Protein AF-A0A8X6HSS8-F1 (afdb_monomer)

Solvent-accessible surface area (backbone atoms only — not comparable to full-atom values): 7078 Å² total; per-residue (Å²): 135,54,74,63,58,52,49,52,51,52,28,60,78,64,76,48,53,83,86,53,43,72,62,42,70,76,63,38,77,64,41,72,77,42,92,69,40,20,43,35,40,38,69,58,93,91,46,80,45,74,47,75,37,66,85,48,78,63,94,54,61,42,94,53,97,84,53,52,46,44,74,58,54,60,46,59,67,62,63,45,56,68,57,52,48,52,54,50,42,70,74,66,65,87,74,71,97,71,99,47,72,70,57,55,55,50,43,57,52,51,59,73,75,106

Structure (mmCIF, N/CA/C/O backbone):
data_AF-A0A8X6HSS8-F1
#
_entry.id   AF-A0A8X6HSS8-F1
#
loop_
_atom_site.group_PDB
_atom_site.id
_atom_site.type_symbol
_atom_site.label_atom_id
_atom_site.label_alt_id
_atom_site.label_comp_id
_atom_site.label_asym_id
_atom_site.label_entity_id
_atom_site.label_seq_id
_atom_site.pdbx_PDB_ins_code
_atom_site.Cartn_x
_atom_site.Cartn_y
_atom_site.Cartn_z
_atom_site.occupancy
_atom_site.B_iso_or_equiv
_atom_site.auth_seq_id
_atom_site.auth_comp_id
_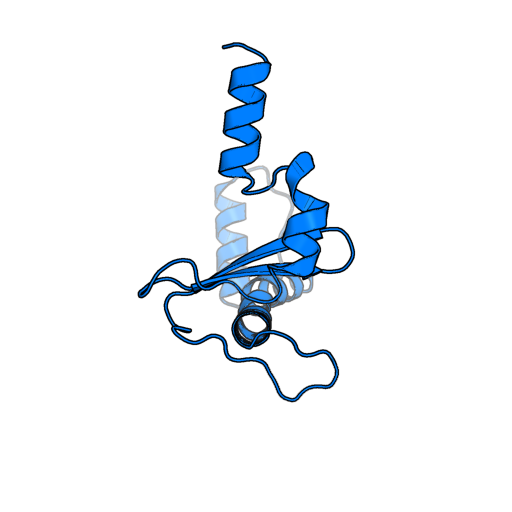atom_site.auth_asym_id
_atom_site.auth_a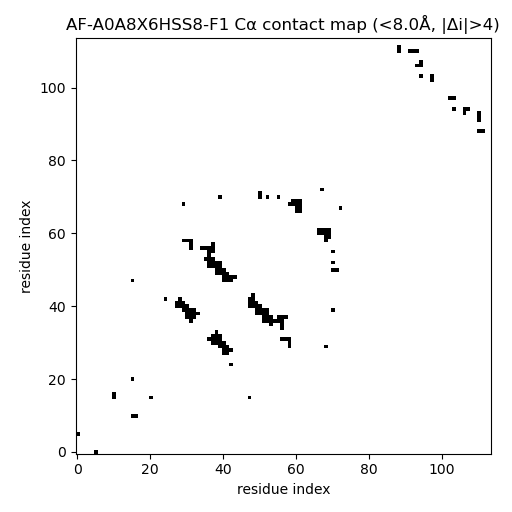tom_id
_atom_site.pdbx_PDB_model_num
ATOM 1 N N . MET A 1 1 ? -23.831 19.411 -9.114 1.00 66.62 1 MET A N 1
ATOM 2 C CA . MET A 1 1 ? -23.672 18.375 -8.068 1.00 66.62 1 MET A CA 1
ATOM 3 C C . MET A 1 1 ? -23.228 19.069 -6.788 1.00 66.62 1 MET A C 1
ATOM 5 O O . MET A 1 1 ? -22.302 19.867 -6.863 1.00 66.62 1 MET A O 1
ATOM 9 N N . SER A 1 2 ? -23.916 18.877 -5.660 1.00 88.75 2 SER A N 1
ATOM 10 C CA . SER A 1 2 ? -23.576 19.578 -4.410 1.00 88.75 2 SER A CA 1
ATOM 11 C C . SER A 1 2 ? -22.332 18.976 -3.746 1.00 88.75 2 SER A C 1
ATOM 13 O O . SER A 1 2 ? -22.028 17.795 -3.917 1.00 88.75 2 SER A O 1
ATOM 15 N N . LEU A 1 3 ? -21.617 19.767 -2.946 1.00 84.38 3 LEU A N 1
ATOM 16 C CA . LEU A 1 3 ? -20.429 19.291 -2.229 1.00 84.38 3 LEU A CA 1
ATOM 17 C C . LEU A 1 3 ? -20.769 18.166 -1.235 1.00 84.38 3 LEU A C 1
ATOM 19 O O . LEU A 1 3 ? -19.968 17.260 -1.007 1.00 84.38 3 LEU A O 1
ATOM 23 N N . GLU A 1 4 ? -21.994 18.179 -0.712 1.00 83.94 4 GLU A N 1
ATOM 24 C CA . GLU A 1 4 ? -22.523 17.120 0.140 1.00 83.94 4 GLU A CA 1
ATOM 25 C C . GLU A 1 4 ? -22.700 15.814 -0.627 1.00 83.94 4 GLU A C 1
ATOM 27 O O . GLU A 1 4 ? -22.163 14.805 -0.186 1.00 83.94 4 GLU A O 1
ATOM 32 N N . THR A 1 5 ? -23.347 15.840 -1.800 1.00 82.94 5 THR A N 1
ATOM 33 C CA . THR A 1 5 ? -23.544 14.644 -2.646 1.00 82.94 5 THR A CA 1
ATOM 34 C C . THR A 1 5 ? -22.221 14.044 -3.120 1.00 82.94 5 THR A C 1
ATOM 36 O O . THR A 1 5 ? -22.043 12.825 -3.068 1.00 82.94 5 THR A O 1
ATOM 39 N N . PHE A 1 6 ? -21.245 14.882 -3.485 1.00 85.75 6 PHE A N 1
ATOM 40 C CA . PHE A 1 6 ? -19.876 14.432 -3.758 1.00 85.75 6 PHE A CA 1
ATOM 41 C C . PHE A 1 6 ? -19.229 13.797 -2.523 1.00 85.75 6 PHE A C 1
ATOM 43 O O . PHE A 1 6 ? -18.599 12.742 -2.616 1.00 85.75 6 PHE A O 1
ATOM 50 N N . GLY A 1 7 ? -19.416 14.401 -1.350 1.00 78.88 7 GLY A N 1
ATOM 51 C CA . GLY A 1 7 ? -18.944 13.866 -0.079 1.00 78.88 7 GLY A CA 1
ATOM 52 C C . GLY A 1 7 ? -19.543 12.497 0.248 1.00 78.88 7 GLY A C 1
ATOM 53 O O . GLY A 1 7 ? -18.807 11.605 0.673 1.00 78.88 7 GLY A O 1
ATOM 54 N N . THR A 1 8 ? -20.844 12.295 0.029 1.00 78.88 8 THR A N 1
ATOM 55 C CA . THR A 1 8 ? -21.511 11.003 0.245 1.00 78.88 8 THR A CA 1
ATOM 56 C C . THR A 1 8 ? -21.011 9.954 -0.738 1.00 78.88 8 THR A C 1
ATOM 58 O O . THR A 1 8 ? -20.589 8.884 -0.302 1.00 78.88 8 THR A O 1
ATOM 61 N N . MET A 1 9 ? -20.962 10.267 -2.035 1.00 76.38 9 MET A N 1
ATOM 62 C CA . MET A 1 9 ? -20.453 9.342 -3.056 1.00 76.38 9 MET A CA 1
ATOM 63 C C . MET A 1 9 ? -18.990 8.962 -2.808 1.00 76.38 9 MET A C 1
ATOM 65 O O . MET A 1 9 ? -18.635 7.786 -2.847 1.00 76.38 9 MET A O 1
ATOM 69 N N . SER A 1 10 ? -18.147 9.935 -2.456 1.00 72.31 10 SER A N 1
ATOM 70 C CA . SER A 1 10 ? -16.742 9.700 -2.116 1.00 72.31 10 SER A CA 1
ATOM 71 C C . SER A 1 10 ? -16.585 8.764 -0.911 1.00 72.31 10 SER A C 1
ATOM 73 O O . SER A 1 10 ? -15.713 7.896 -0.916 1.00 72.31 10 SER A O 1
ATOM 75 N N . ARG A 1 11 ? -17.443 8.890 0.112 1.00 72.88 11 ARG A N 1
ATOM 76 C CA . ARG A 1 11 ? -17.447 7.998 1.288 1.00 72.88 11 ARG A CA 1
ATOM 77 C C . ARG A 1 11 ? -17.898 6.579 0.944 1.00 72.88 11 ARG A C 1
ATOM 79 O O . ARG A 1 11 ? -17.328 5.638 1.487 1.00 72.88 11 ARG A O 1
ATOM 86 N N . VAL A 1 12 ? -18.886 6.430 0.058 1.00 68.81 12 VAL A N 1
ATOM 87 C CA . VAL A 1 12 ? -19.384 5.122 -0.405 1.00 68.81 12 VAL A CA 1
ATOM 88 C C . VAL A 1 12 ? -18.312 4.400 -1.215 1.00 68.81 12 VAL A C 1
ATOM 90 O O . VAL A 1 12 ? -17.959 3.277 -0.876 1.00 68.81 12 VAL A O 1
ATOM 93 N N . ILE A 1 13 ? -17.718 5.069 -2.208 1.00 68.62 13 ILE A N 1
ATOM 94 C CA . ILE A 1 13 ? -16.664 4.486 -3.056 1.00 68.62 13 ILE A CA 1
ATOM 95 C C . ILE A 1 13 ? -15.437 4.100 -2.223 1.00 68.62 13 ILE A C 1
ATOM 97 O O . ILE A 1 13 ? -14.828 3.058 -2.441 1.00 68.62 13 ILE A O 1
ATOM 101 N N . ARG A 1 14 ? -15.069 4.924 -1.236 1.00 65.88 14 ARG A N 1
ATOM 102 C CA . ARG A 1 14 ? -13.931 4.640 -0.348 1.00 65.88 14 ARG A CA 1
ATOM 103 C C . ARG A 1 14 ? -14.267 3.656 0.771 1.00 65.88 14 ARG A C 1
ATOM 105 O O . ARG A 1 14 ? -13.363 3.313 1.531 1.00 65.88 14 ARG A O 1
ATOM 112 N N . LEU A 1 15 ? -15.541 3.273 0.923 1.00 65.31 15 LEU A N 1
ATOM 113 C CA . LEU A 1 15 ? -16.068 2.473 2.037 1.00 65.31 15 LEU A CA 1
ATOM 114 C C . LEU A 1 15 ? -15.642 3.009 3.429 1.00 65.31 15 LEU A C 1
ATOM 116 O O . LEU A 1 15 ? -15.698 2.317 4.451 1.00 65.31 15 LEU A O 1
ATOM 120 N N . ASP A 1 16 ? -15.238 4.280 3.497 1.00 61.72 16 ASP A N 1
ATOM 121 C CA . ASP A 1 16 ? -14.672 4.925 4.676 1.00 61.72 16 ASP A CA 1
ATOM 122 C C . ASP A 1 16 ? -15.510 6.147 5.035 1.00 61.72 16 ASP A C 1
ATOM 124 O O . ASP A 1 16 ? -15.745 7.064 4.249 1.00 61.72 16 ASP A O 1
ATOM 128 N N . ASN A 1 17 ? -15.958 6.153 6.282 1.00 65.94 17 ASN A N 1
ATOM 129 C CA . ASN A 1 17 ? -16.744 7.223 6.866 1.00 65.94 17 ASN A CA 1
ATOM 130 C C . ASN A 1 17 ? -16.066 7.591 8.182 1.00 65.94 17 ASN A C 1
ATOM 132 O O . ASN A 1 17 ? -16.056 6.812 9.141 1.00 65.94 17 ASN A O 1
ATOM 136 N N . LYS A 1 18 ? -15.471 8.787 8.188 1.00 65.00 18 LYS A N 1
ATOM 137 C CA . LYS A 1 18 ? -14.610 9.302 9.259 1.00 65.00 18 LYS A CA 1
ATOM 138 C C . LYS A 1 18 ? -15.344 9.369 10.605 1.00 65.00 18 LYS A C 1
ATOM 140 O O . LYS A 1 18 ? -14.720 9.145 11.637 1.00 65.00 18 LYS A O 1
ATOM 145 N N . SER A 1 19 ? -16.660 9.597 10.578 1.00 68.12 19 SER A N 1
ATOM 146 C CA . SER A 1 19 ? -17.525 9.676 11.766 1.00 68.12 19 SER A CA 1
ATOM 147 C C . SER A 1 19 ? -17.706 8.326 12.475 1.00 68.12 19 SER A C 1
ATOM 149 O O . SER A 1 19 ? -17.658 8.250 13.698 1.00 68.12 19 SER A O 1
ATOM 151 N N . THR A 1 20 ? -17.835 7.229 11.724 1.00 66.56 20 THR A N 1
ATOM 152 C CA . THR A 1 20 ? -18.061 5.882 12.279 1.00 66.56 20 THR A CA 1
ATOM 153 C C . THR A 1 20 ? -16.765 5.101 12.514 1.00 66.56 20 THR A C 1
ATOM 155 O O . THR A 1 20 ? -16.797 3.973 13.008 1.00 66.56 20 THR A O 1
ATOM 158 N N . ARG A 1 21 ? -15.603 5.693 12.199 1.00 65.62 21 ARG A N 1
ATOM 159 C CA . ARG A 1 21 ? -14.285 5.038 12.234 1.00 65.62 21 ARG A CA 1
ATOM 160 C C . ARG A 1 21 ? -13.878 4.554 13.633 1.00 65.62 21 ARG A C 1
ATOM 162 O O . ARG A 1 21 ? -13.306 3.476 13.753 1.00 65.62 21 ARG A O 1
ATOM 169 N N . GLN A 1 22 ? -14.179 5.309 14.695 1.00 65.19 22 GLN A N 1
ATOM 170 C CA . GLN A 1 22 ? -13.854 4.897 16.072 1.00 65.19 22 GLN A CA 1
ATOM 171 C C . GLN A 1 22 ? -14.692 3.701 16.550 1.00 65.19 22 GLN A C 1
ATOM 173 O O . GLN A 1 22 ? -14.167 2.838 17.249 1.00 65.19 22 GLN A O 1
ATOM 178 N N . LYS A 1 23 ? -15.970 3.627 16.152 1.00 64.69 23 LYS A N 1
ATOM 179 C CA . LYS A 1 23 ? -16.857 2.499 16.480 1.00 64.69 23 LYS A CA 1
ATOM 180 C C . LYS A 1 23 ? -16.465 1.248 15.685 1.00 64.69 23 LYS A C 1
ATOM 182 O O . LYS A 1 23 ? -16.280 0.188 16.274 1.00 64.69 23 LYS A O 1
ATOM 187 N N . ARG A 1 24 ? -16.206 1.401 14.379 1.00 61.75 24 ARG A N 1
ATOM 188 C CA . ARG A 1 24 ? -15.709 0.324 13.506 1.00 61.75 24 ARG A CA 1
ATOM 189 C C . ARG A 1 24 ? -14.360 -0.236 13.944 1.00 61.75 24 ARG A C 1
ATOM 191 O O . ARG A 1 24 ? -14.188 -1.440 13.931 1.00 61.75 24 ARG A O 1
ATOM 198 N N . ARG A 1 25 ? -13.444 0.586 14.470 1.00 61.41 25 ARG A N 1
ATOM 199 C CA . ARG A 1 25 ? -12.175 0.109 15.063 1.00 61.41 25 ARG A CA 1
ATOM 200 C C . ARG A 1 25 ? -12.333 -0.966 16.139 1.00 61.41 25 ARG A C 1
ATOM 202 O O . ARG A 1 25 ? -11.419 -1.763 16.323 1.00 61.41 25 ARG A O 1
ATOM 209 N N . LYS A 1 26 ? -13.451 -0.957 16.866 1.00 61.47 26 LYS A N 1
ATOM 210 C CA . LYS A 1 26 ? -13.738 -1.934 17.920 1.00 61.47 26 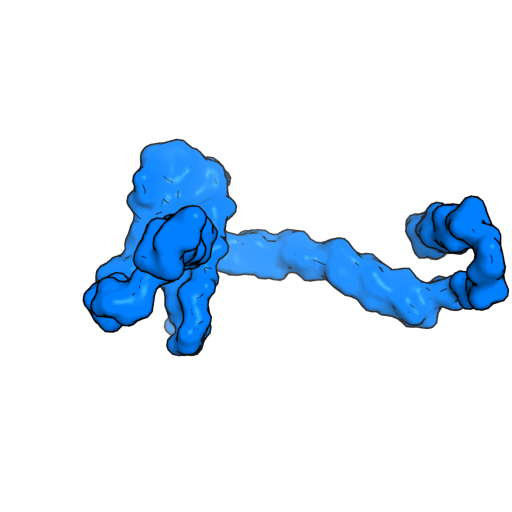LYS A CA 1
ATOM 211 C C . LYS A 1 26 ? -14.433 -3.192 17.379 1.00 61.47 26 LYS A C 1
ATOM 213 O O . LYS A 1 26 ? -14.240 -4.255 17.954 1.00 61.47 26 LYS A O 1
ATOM 218 N N . LEU A 1 27 ? -15.205 -3.064 16.295 1.00 56.78 27 LEU A N 1
ATOM 219 C CA . LEU A 1 27 ? -16.051 -4.121 15.718 1.00 56.78 27 LEU A CA 1
ATOM 220 C C . LEU A 1 27 ? -15.389 -4.859 14.536 1.00 56.78 27 LEU A C 1
ATOM 222 O O . LEU A 1 27 ? -15.427 -6.086 14.471 1.00 56.78 27 LEU A O 1
ATOM 226 N N . ASP A 1 28 ? -14.730 -4.129 13.635 1.00 55.81 28 ASP A N 1
ATOM 227 C CA . ASP A 1 28 ? -14.189 -4.605 12.354 1.00 55.81 28 ASP A CA 1
ATOM 228 C C . ASP A 1 28 ? -12.810 -5.262 12.528 1.00 55.81 28 ASP A C 1
ATOM 230 O O . ASP A 1 28 ? -11.826 -4.858 11.910 1.00 5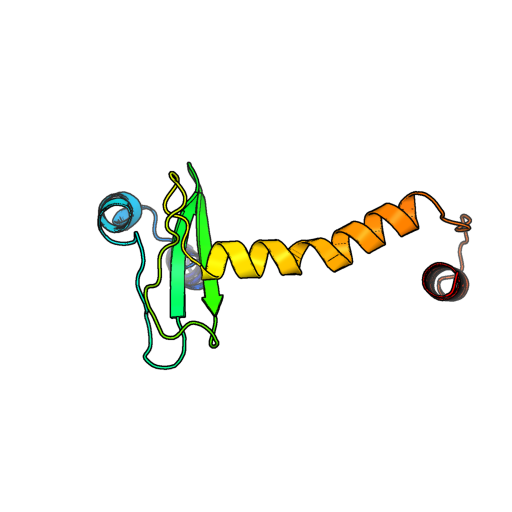5.81 28 ASP A O 1
ATOM 234 N N . LYS A 1 29 ? -12.691 -6.268 13.401 1.00 55.66 29 LYS A N 1
ATOM 235 C CA . LYS A 1 29 ? -11.492 -7.128 13.377 1.00 55.66 29 LYS A CA 1
ATOM 236 C C . LYS A 1 29 ? -11.562 -8.171 12.269 1.00 55.66 29 LYS A C 1
ATOM 238 O O . LYS A 1 29 ? -10.526 -8.533 11.735 1.00 55.66 29 LYS A O 1
ATOM 243 N N . LEU A 1 30 ? -12.767 -8.598 11.910 1.00 53.88 30 LEU A N 1
ATOM 244 C CA . LEU A 1 30 ? -13.101 -9.372 10.722 1.00 53.88 30 LEU A CA 1
ATOM 245 C C . LEU A 1 30 ? -14.628 -9.231 10.567 1.00 53.88 30 LEU A C 1
ATOM 247 O O . LEU A 1 30 ? -15.363 -9.516 11.513 1.00 53.88 30 LEU A O 1
ATOM 251 N N . ALA A 1 31 ? -15.132 -8.785 9.429 1.00 48.94 31 ALA A N 1
ATOM 252 C CA . ALA A 1 31 ? -16.557 -8.849 9.121 1.00 48.94 31 ALA A CA 1
ATOM 253 C C . ALA A 1 31 ? -16.664 -9.576 7.784 1.00 48.94 31 ALA A C 1
ATOM 255 O O . ALA A 1 31 ? -16.055 -9.135 6.825 1.00 48.94 31 ALA A O 1
ATOM 256 N N . ALA A 1 32 ? -17.345 -10.717 7.728 1.00 44.66 32 ALA A N 1
ATOM 257 C CA . ALA A 1 32 ? -17.749 -11.299 6.453 1.00 44.66 32 ALA A CA 1
ATOM 258 C C . ALA A 1 32 ? -19.056 -10.596 6.082 1.00 44.66 32 ALA A C 1
ATOM 260 O O . ALA A 1 32 ? -19.993 -10.616 6.878 1.00 44.66 32 ALA A O 1
ATOM 261 N N . VAL A 1 33 ? -19.085 -9.879 4.958 1.00 48.69 33 VAL A N 1
ATOM 262 C CA . VAL A 1 33 ? -20.251 -9.059 4.584 1.00 48.69 33 VAL A CA 1
ATOM 263 C C . VAL A 1 33 ? -21.204 -9.802 3.637 1.00 48.69 33 VAL A C 1
ATOM 265 O O . VAL A 1 33 ? -22.314 -9.330 3.443 1.00 48.69 33 VAL A O 1
ATOM 268 N N . GLN A 1 34 ? -20.872 -10.995 3.132 1.00 45.16 34 GLN A N 1
ATOM 269 C CA . GLN A 1 34 ? -21.813 -11.823 2.363 1.00 45.16 34 GLN A CA 1
ATOM 270 C C . GLN A 1 34 ? -21.403 -13.304 2.366 1.00 45.16 34 GLN A C 1
ATOM 272 O O . GLN A 1 34 ? -20.212 -13.602 2.413 1.00 45.16 34 GLN A O 1
ATOM 277 N N . GLU A 1 35 ? -22.383 -14.213 2.299 1.00 47.19 35 GLU A N 1
ATOM 278 C CA . GLU A 1 35 ? -22.202 -15.682 2.326 1.00 47.19 35 GLU A CA 1
ATOM 279 C C . GLU A 1 35 ? -21.278 -16.210 1.206 1.00 47.19 35 GLU A C 1
ATOM 281 O O . GLU A 1 35 ? -20.588 -17.208 1.405 1.00 47.19 35 GLU A O 1
ATOM 286 N N . ASP A 1 36 ? -21.169 -15.479 0.089 1.00 48.31 36 ASP A N 1
ATOM 287 C CA . ASP A 1 36 ? -20.318 -15.828 -1.061 1.00 48.31 36 ASP A CA 1
ATOM 288 C C . ASP A 1 36 ? -19.072 -14.939 -1.229 1.00 48.31 36 ASP A C 1
ATOM 290 O O . ASP A 1 36 ? -18.184 -15.244 -2.030 1.00 48.31 36 ASP A O 1
ATOM 294 N N . LEU A 1 37 ? -18.988 -13.822 -0.496 1.00 49.84 37 LEU A N 1
ATOM 295 C CA . LEU A 1 37 ? -17.941 -12.816 -0.679 1.00 49.84 37 LEU A CA 1
ATOM 296 C C . LEU A 1 37 ? -17.489 -12.255 0.674 1.00 49.84 37 LEU A C 1
ATOM 298 O O . LEU A 1 37 ? -18.154 -11.432 1.312 1.00 49.84 37 LEU A O 1
ATOM 302 N N . ALA A 1 38 ? -16.310 -12.681 1.116 1.00 59.34 38 ALA A N 1
ATOM 303 C CA . ALA A 1 38 ? -15.707 -12.192 2.341 1.00 59.34 38 ALA A CA 1
ATOM 304 C C . ALA A 1 38 ? -15.009 -10.849 2.094 1.00 59.34 38 ALA A C 1
ATOM 306 O O . ALA A 1 38 ? -13.898 -10.774 1.567 1.00 59.34 38 ALA A O 1
ATOM 307 N N . VAL A 1 39 ? -15.672 -9.764 2.502 1.00 58.66 39 VAL A N 1
ATOM 308 C CA . VAL A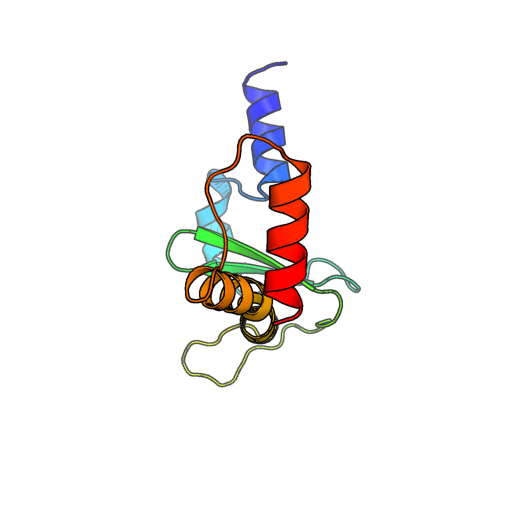 1 39 ? -15.096 -8.411 2.545 1.00 58.66 39 VAL A CA 1
ATOM 309 C C . VAL A 1 39 ? -14.428 -8.171 3.894 1.00 58.66 39 VAL A C 1
ATOM 311 O O . VAL A 1 39 ? -15.031 -7.655 4.828 1.00 58.66 39 VAL A O 1
ATOM 314 N N . LEU A 1 40 ? -13.147 -8.489 3.998 1.00 63.44 40 LEU A N 1
ATOM 315 C CA . LEU A 1 40 ? -12.365 -8.223 5.191 1.00 63.44 40 LEU A CA 1
ATOM 316 C C . LEU A 1 40 ? -11.925 -6.749 5.249 1.00 63.44 40 LEU A C 1
ATOM 318 O O . LEU A 1 40 ? -11.065 -6.312 4.484 1.00 63.44 40 LEU A O 1
ATOM 322 N N . ASN A 1 41 ? -12.447 -5.995 6.217 1.00 59.50 41 ASN A N 1
ATOM 323 C CA . ASN A 1 41 ? -11.913 -4.685 6.593 1.00 59.50 41 ASN A CA 1
ATOM 324 C C . ASN A 1 41 ? -10.958 -4.842 7.787 1.00 59.50 41 ASN A C 1
ATOM 326 O O . ASN A 1 41 ? -11.398 -5.165 8.885 1.00 59.50 41 ASN A O 1
ATOM 330 N N . TYR A 1 42 ? -9.659 -4.618 7.575 1.00 63.97 42 TYR A N 1
ATOM 331 C CA . TYR A 1 42 ? -8.639 -4.621 8.625 1.00 63.97 42 TYR A CA 1
ATOM 332 C C . TYR A 1 42 ? -7.989 -3.244 8.749 1.00 63.97 42 TYR A C 1
ATOM 334 O O . TYR A 1 42 ? -7.690 -2.569 7.764 1.00 63.97 42 TYR A O 1
ATOM 342 N N . ILE A 1 43 ? -7.711 -2.821 9.979 1.00 58.81 43 ILE A N 1
ATOM 343 C CA . ILE A 1 43 ? -7.104 -1.518 10.243 1.00 58.81 43 ILE A CA 1
ATOM 344 C C . ILE A 1 43 ? -5.610 -1.705 10.474 1.00 58.81 43 ILE A C 1
ATOM 346 O O . ILE A 1 43 ? -5.157 -1.969 11.585 1.00 58.81 43 ILE A O 1
ATOM 350 N N . ALA A 1 44 ? -4.826 -1.501 9.417 1.00 56.66 44 ALA A N 1
ATOM 351 C CA . ALA A 1 44 ? -3.375 -1.472 9.507 1.00 56.66 44 ALA A CA 1
ATOM 352 C C . ALA A 1 44 ? -2.912 -0.095 10.017 1.00 56.66 44 ALA A C 1
ATOM 354 O O . ALA A 1 44 ? -2.947 0.907 9.293 1.00 56.66 44 ALA A O 1
ATOM 355 N N . LYS A 1 45 ? -2.462 -0.030 11.279 1.00 65.94 45 LYS A N 1
ATOM 356 C CA . LYS A 1 45 ? -1.976 1.188 11.964 1.00 65.94 45 LYS A CA 1
ATOM 357 C C . LYS A 1 45 ? -2.995 2.354 11.933 1.00 65.94 45 LYS A C 1
ATOM 359 O O . LYS A 1 45 ? -3.801 2.523 12.848 1.00 65.94 45 LYS A O 1
ATOM 364 N N . LYS A 1 46 ? -2.962 3.189 10.881 1.00 60.12 46 LYS A N 1
ATOM 365 C CA . LYS A 1 46 ? -3.799 4.399 10.687 1.00 60.12 46 LYS A CA 1
ATOM 366 C C . LYS A 1 46 ? -4.653 4.383 9.405 1.00 60.12 46 LYS A C 1
ATOM 368 O O . LYS A 1 46 ? -5.404 5.336 9.186 1.00 60.12 46 LYS A O 1
ATOM 373 N N . LYS A 1 47 ? -4.551 3.343 8.571 1.00 61.72 47 LYS A N 1
ATOM 374 C CA . LYS A 1 47 ? -5.294 3.208 7.308 1.00 61.72 47 LYS A CA 1
ATOM 375 C C . LYS A 1 47 ? -6.220 1.992 7.377 1.00 61.72 47 LYS A C 1
ATOM 377 O O . LYS A 1 47 ? -5.843 0.967 7.940 1.00 61.72 47 LYS A O 1
ATOM 382 N N . ASN A 1 48 ? -7.416 2.122 6.811 1.00 62.47 48 ASN A N 1
ATOM 383 C CA . ASN A 1 48 ? -8.304 0.983 6.605 1.00 62.47 48 ASN A CA 1
ATOM 384 C C . ASN A 1 48 ? -7.853 0.267 5.332 1.00 62.47 48 ASN A C 1
ATOM 386 O O . ASN A 1 48 ? -7.649 0.911 4.302 1.00 62.47 48 ASN A O 1
ATOM 390 N N . VAL A 1 49 ? -7.658 -1.040 5.429 1.00 67.19 49 VAL A N 1
ATOM 391 C CA . VAL A 1 49 ? -7.321 -1.919 4.317 1.00 67.19 49 VAL A CA 1
ATOM 392 C C . VAL A 1 49 ? -8.498 -2.856 4.147 1.00 67.19 49 VAL A C 1
ATOM 394 O O . VAL A 1 49 ? -8.770 -3.686 5.010 1.00 67.19 49 VAL A O 1
ATOM 397 N N . ILE A 1 50 ? -9.194 -2.696 3.031 1.00 72.94 50 ILE A N 1
ATOM 398 C CA . ILE A 1 50 ? -10.315 -3.548 2.666 1.00 72.94 50 ILE A CA 1
ATOM 399 C C . ILE A 1 50 ? -9.799 -4.544 1.639 1.00 72.94 50 ILE A C 1
ATOM 401 O O . ILE A 1 50 ? -9.157 -4.151 0.663 1.00 72.94 50 ILE A O 1
ATOM 405 N N . ARG A 1 51 ? -10.044 -5.829 1.878 1.00 71.19 51 ARG A N 1
ATOM 406 C CA . ARG A 1 51 ? -9.757 -6.908 0.935 1.00 71.19 51 ARG A CA 1
ATOM 407 C C . ARG A 1 51 ? -11.006 -7.737 0.742 1.00 71.19 51 ARG A C 1
ATOM 409 O O . ARG A 1 51 ? -11.711 -8.024 1.700 1.00 71.19 51 ARG A O 1
ATOM 416 N N . MET A 1 52 ? -11.265 -8.101 -0.501 1.00 72.00 52 MET A N 1
ATOM 417 C CA . MET A 1 52 ? -12.402 -8.927 -0.875 1.00 72.00 52 MET A CA 1
ATOM 418 C C . MET A 1 52 ? -11.858 -10.243 -1.406 1.00 72.00 52 MET A C 1
ATOM 420 O O . MET A 1 52 ? -10.950 -10.230 -2.236 1.00 72.00 52 MET A O 1
ATOM 424 N N . SER A 1 53 ? -12.378 -11.358 -0.911 1.00 70.31 53 SER A N 1
ATOM 425 C CA . SER A 1 53 ? -12.074 -12.682 -1.444 1.00 70.31 53 SER A CA 1
ATOM 426 C C . SER A 1 53 ? -13.356 -13.512 -1.506 1.00 70.31 53 SER A C 1
ATOM 428 O O . SER A 1 53 ? -14.222 -13.410 -0.640 1.00 70.31 53 SER A O 1
ATOM 430 N N . THR A 1 54 ? -13.481 -14.313 -2.560 1.00 73.50 54 THR A N 1
ATOM 431 C CA . THR A 1 54 ? -14.529 -15.335 -2.718 1.00 73.50 54 THR A CA 1
ATOM 432 C C . THR A 1 54 ? -14.054 -16.717 -2.265 1.00 73.50 54 THR A C 1
ATOM 434 O O . THR A 1 54 ? -14.863 -17.620 -2.069 1.00 73.50 54 THR A O 1
ATOM 437 N N . LEU A 1 55 ? -12.737 -16.891 -2.094 1.00 70.25 55 LEU A N 1
ATOM 438 C CA . LEU A 1 55 ? -12.109 -18.154 -1.701 1.00 70.25 55 LEU A CA 1
ATOM 439 C C . LEU A 1 55 ? -12.268 -18.420 -0.195 1.00 70.25 55 LEU A C 1
ATOM 441 O O . LEU A 1 55 ? -12.440 -19.558 0.233 1.00 70.25 55 LEU A O 1
ATOM 445 N N . HIS A 1 56 ? -12.252 -17.367 0.621 1.00 69.50 56 HIS A N 1
ATOM 446 C CA . HIS A 1 56 ? -12.238 -17.477 2.076 1.00 69.50 56 HIS A CA 1
ATOM 447 C C . HIS A 1 56 ? -13.640 -17.224 2.613 1.00 69.50 56 HIS A C 1
ATOM 449 O O . HIS A 1 56 ? -13.970 -16.111 2.998 1.00 69.50 56 HIS A O 1
ATOM 455 N N . ARG A 1 57 ? -14.480 -18.261 2.646 1.00 60.91 57 ARG A N 1
ATOM 456 C CA . ARG A 1 57 ? -15.855 -18.169 3.184 1.00 60.91 57 ARG A CA 1
ATOM 457 C C . ARG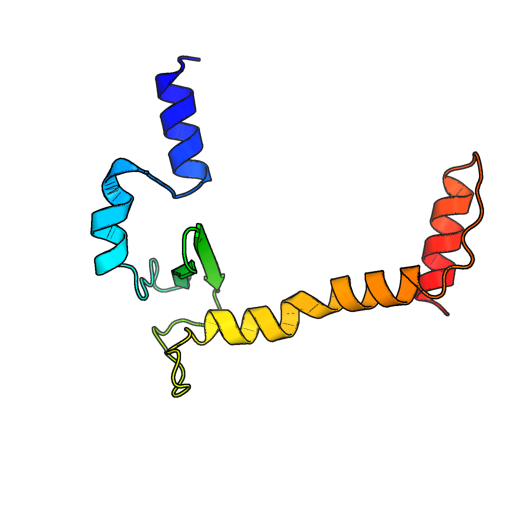 A 1 57 ? -15.901 -18.021 4.713 1.00 60.91 57 ARG A C 1
ATOM 459 O O . ARG A 1 57 ? -16.926 -17.649 5.275 1.00 60.91 57 ARG A O 1
ATOM 466 N N . GLY A 1 58 ? -14.788 -18.311 5.389 1.00 57.16 58 GLY A N 1
ATOM 467 C CA . GLY A 1 58 ? -14.662 -18.321 6.843 1.00 57.16 58 GLY A CA 1
ATOM 468 C C . GLY A 1 58 ? -13.895 -17.132 7.425 1.00 57.16 58 GLY A C 1
ATOM 469 O O . GLY A 1 58 ? -13.075 -16.481 6.780 1.00 57.16 58 GLY A O 1
ATOM 470 N N . LYS A 1 59 ? -14.131 -16.880 8.715 1.00 62.16 59 LYS A N 1
ATOM 471 C CA . LYS A 1 59 ? -13.476 -15.843 9.527 1.00 62.16 59 LYS A CA 1
ATOM 472 C C . LYS A 1 59 ? -12.154 -16.347 10.117 1.00 62.16 59 LYS A C 1
ATOM 474 O O . LYS A 1 59 ? -11.908 -16.200 11.312 1.00 62.16 59 LYS A O 1
ATOM 479 N N . GLU A 1 60 ? -11.342 -17.004 9.300 1.00 63.28 60 GLU A N 1
ATOM 480 C CA . GLU A 1 60 ? -10.173 -17.725 9.790 1.00 63.28 60 GLU A CA 1
ATOM 481 C C . GLU A 1 60 ? -9.002 -16.770 10.066 1.00 63.28 60 GLU A C 1
ATOM 483 O O . GLU A 1 60 ? -8.625 -15.916 9.251 1.00 63.28 60 GLU A O 1
ATOM 488 N N . VAL A 1 61 ? -8.436 -16.901 11.264 1.00 65.31 61 VAL A N 1
ATOM 489 C CA . VAL A 1 61 ? -7.335 -16.078 11.768 1.00 65.31 61 VAL A CA 1
ATOM 490 C C . VAL A 1 61 ? -6.133 -16.979 11.990 1.00 65.31 61 VAL A C 1
ATOM 492 O O . VAL A 1 61 ? -6.270 -18.072 12.530 1.00 65.31 61 VAL A O 1
ATOM 495 N N . SER A 1 62 ? -4.954 -16.520 11.576 1.00 65.00 62 SER A N 1
ATOM 496 C CA . SER A 1 62 ? -3.710 -17.271 11.759 1.00 65.00 62 SER A CA 1
ATOM 497 C C . SER A 1 62 ? -3.301 -17.384 13.238 1.00 65.00 62 SER A C 1
ATOM 499 O O . SER A 1 62 ? -3.554 -16.481 14.037 1.00 65.00 62 SER A O 1
ATOM 501 N N . ASN A 1 63 ? -2.595 -18.469 13.582 1.00 61.38 63 ASN A N 1
ATOM 502 C CA . ASN A 1 63 ? -1.988 -18.705 14.906 1.00 61.38 63 ASN A CA 1
ATOM 503 C C . ASN A 1 63 ? -0.672 -17.925 15.137 1.00 61.38 63 ASN A C 1
ATOM 505 O O . ASN A 1 63 ? 0.025 -18.145 16.124 1.00 61.38 63 ASN A O 1
ATOM 509 N N . ILE A 1 64 ? -0.320 -17.014 14.227 1.00 65.38 64 ILE A N 1
ATOM 510 C CA . ILE A 1 64 ? 0.862 -16.146 14.312 1.00 65.38 64 ILE A CA 1
ATOM 511 C C . ILE A 1 64 ? 0.597 -15.067 15.384 1.00 65.38 64 ILE A C 1
ATOM 513 O O . ILE A 1 64 ? -0.542 -14.602 15.485 1.00 65.38 64 ILE A O 1
ATOM 517 N N . PRO A 1 65 ? 1.603 -14.625 16.171 1.00 55.94 65 PRO A N 1
ATOM 518 C CA . PRO A 1 65 ? 1.420 -13.690 17.292 1.00 55.94 65 PRO A CA 1
ATOM 519 C C . PRO A 1 65 ? 0.643 -12.405 16.950 1.00 55.94 65 PRO A C 1
ATOM 521 O O . PRO A 1 65 ? -0.091 -11.893 17.794 1.00 55.94 65 PRO A O 1
ATOM 524 N N . ASP A 1 66 ? 0.724 -11.931 15.704 1.00 64.69 66 ASP A N 1
ATOM 525 C CA . ASP A 1 66 ? 0.034 -10.723 15.233 1.00 64.69 66 ASP A CA 1
ATOM 526 C C . ASP A 1 66 ? -1.442 -10.933 14.820 1.00 64.69 66 ASP A C 1
ATOM 528 O O . ASP A 1 66 ? -2.132 -9.961 14.508 1.00 64.69 66 ASP A O 1
ATOM 532 N N . LYS A 1 67 ? -1.964 -12.173 14.840 1.00 65.00 67 LYS A N 1
ATOM 533 C CA . LYS A 1 67 ? -3.359 -12.519 14.486 1.00 65.00 67 LYS A CA 1
ATOM 534 C C . LYS A 1 67 ? -3.812 -11.916 13.151 1.00 65.00 67 LYS A C 1
ATOM 536 O O . LYS A 1 67 ? -4.894 -11.330 13.048 1.00 65.00 67 LYS A O 1
ATOM 541 N N . TYR A 1 68 ? -2.989 -12.055 12.111 1.00 66.81 68 TYR A N 1
ATOM 542 C CA . TYR A 1 68 ? -3.393 -11.635 10.773 1.00 66.81 68 TYR A CA 1
ATOM 543 C C . TYR A 1 68 ? -4.502 -12.557 10.233 1.00 66.81 68 TYR A C 1
ATOM 545 O O . TYR A 1 68 ? -4.406 -13.782 10.370 1.00 66.81 68 TYR A O 1
ATOM 553 N N . PRO A 1 69 ? -5.542 -11.994 9.598 1.00 71.62 69 PRO A N 1
ATOM 554 C CA . PRO A 1 69 ? -6.509 -12.752 8.809 1.00 71.62 69 PRO A CA 1
ATOM 555 C C . PRO A 1 69 ? -5.812 -13.526 7.686 1.00 71.62 69 PRO A C 1
ATOM 557 O O . PRO A 1 69 ? -4.950 -12.964 7.008 1.00 71.62 69 PRO A O 1
ATOM 560 N N . LEU A 1 70 ? -6.205 -14.780 7.451 1.00 74.75 70 LEU A N 1
ATOM 561 C CA . LEU A 1 70 ? -5.593 -15.640 6.422 1.00 74.75 70 LEU A CA 1
ATOM 562 C C . LEU A 1 70 ? -5.676 -15.034 5.013 1.00 74.75 70 LEU A C 1
ATOM 564 O O . LEU A 1 70 ? -4.679 -14.998 4.301 1.00 74.75 70 LEU A O 1
ATOM 568 N N . VAL A 1 71 ? -6.797 -14.380 4.687 1.00 76.81 71 VAL A N 1
ATOM 569 C CA . VAL A 1 71 ? -6.973 -13.587 3.452 1.00 76.81 71 VAL A CA 1
ATOM 570 C C . VAL A 1 71 ? -5.834 -12.583 3.240 1.00 76.81 71 VAL A C 1
ATOM 572 O O . VAL A 1 71 ? -5.441 -12.291 2.110 1.00 76.81 71 VAL A O 1
ATOM 575 N N . ILE A 1 72 ? -5.308 -11.997 4.325 1.00 77.69 72 ILE A N 1
ATOM 576 C CA . ILE A 1 72 ? -4.233 -11.014 4.214 1.00 77.69 72 ILE A CA 1
ATOM 577 C C . ILE A 1 72 ? -2.905 -11.678 3.862 1.00 77.69 72 ILE A C 1
ATOM 579 O O . ILE A 1 72 ? -2.152 -11.123 3.058 1.00 77.69 72 ILE A O 1
ATOM 583 N N . LEU A 1 73 ? -2.633 -12.832 4.463 1.00 78.94 73 LEU A N 1
ATOM 584 C CA . LEU A 1 73 ? -1.420 -13.601 4.226 1.00 78.94 73 LEU A CA 1
ATOM 585 C C . LEU A 1 73 ? -1.396 -14.115 2.785 1.00 78.94 73 LEU A C 1
ATOM 587 O O . LEU A 1 73 ? -0.465 -13.786 2.057 1.00 78.94 73 LEU A O 1
ATOM 591 N N . ASP A 1 74 ? -2.468 -14.765 2.338 1.00 80.94 74 ASP A N 1
ATOM 592 C CA . ASP A 1 74 ? -2.550 -15.355 0.994 1.00 80.94 74 ASP A CA 1
ATOM 593 C C . ASP A 1 74 ? -2.469 -14.302 -0.116 1.00 80.94 74 ASP A C 1
ATOM 595 O O . ASP A 1 74 ? -1.795 -14.479 -1.132 1.00 80.94 74 ASP A O 1
ATOM 599 N N . TYR A 1 75 ? -3.092 -13.142 0.101 1.00 82.62 75 TYR A N 1
ATOM 600 C CA . TYR A 1 75 ? -2.931 -12.020 -0.817 1.00 82.62 75 TYR A CA 1
ATOM 601 C C . TYR A 1 75 ? -1.498 -11.487 -0.818 1.00 82.62 75 TYR A C 1
ATOM 603 O O . TYR A 1 75 ? -0.972 -11.155 -1.871 1.00 82.62 75 TYR A O 1
ATOM 611 N N . ASN A 1 76 ? -0.850 -11.359 0.344 1.00 83.06 76 ASN A N 1
ATOM 612 C CA . ASN A 1 76 ? 0.517 -10.841 0.387 1.00 83.06 76 ASN A CA 1
ATOM 613 C C . ASN A 1 76 ? 1.514 -11.791 -0.295 1.00 83.06 76 ASN A C 1
ATOM 615 O O . ASN A 1 76 ? 2.496 -11.293 -0.837 1.00 83.06 76 ASN A O 1
ATOM 619 N N . LEU A 1 77 ? 1.247 -13.103 -0.306 1.00 81.38 77 LEU A N 1
ATOM 620 C CA . LEU A 1 77 ? 2.041 -14.080 -1.055 1.00 81.38 77 LEU A CA 1
ATOM 621 C C . LEU A 1 77 ? 1.969 -13.838 -2.568 1.00 81.38 77 LEU A C 1
ATOM 623 O O . LEU A 1 77 ? 2.991 -13.867 -3.236 1.00 81.38 77 LEU A O 1
ATOM 627 N N . THR A 1 78 ? 0.782 -13.548 -3.098 1.00 81.50 78 THR A N 1
ATOM 628 C CA . THR A 1 78 ? 0.545 -13.431 -4.552 1.00 81.50 78 THR A CA 1
ATOM 629 C C . THR A 1 78 ? 0.693 -12.008 -5.093 1.00 81.50 78 THR A C 1
ATOM 631 O O . THR A 1 78 ? 0.884 -11.796 -6.287 1.00 81.50 78 THR A O 1
ATOM 634 N N . LYS A 1 79 ? 0.622 -10.988 -4.231 1.00 83.56 79 LYS A N 1
ATOM 635 C CA . LYS A 1 79 ? 0.698 -9.578 -4.647 1.00 83.56 79 LYS A CA 1
ATOM 636 C C . LYS A 1 79 ? 2.065 -9.196 -5.221 1.00 83.56 79 LYS A C 1
ATOM 638 O O . LYS A 1 79 ? 2.154 -8.241 -5.992 1.00 83.56 79 LYS A O 1
ATOM 643 N N . TRP A 1 80 ? 3.130 -9.851 -4.768 1.00 81.25 80 TRP A N 1
ATOM 644 C CA . TRP A 1 80 ? 4.491 -9.394 -5.038 1.00 81.25 80 TRP A CA 1
ATOM 645 C C . TRP A 1 80 ? 4.975 -9.742 -6.452 1.00 81.25 80 TRP A C 1
ATOM 647 O O . TRP A 1 80 ? 5.833 -9.035 -6.968 1.00 81.25 80 TRP A O 1
ATOM 657 N N . ASP A 1 81 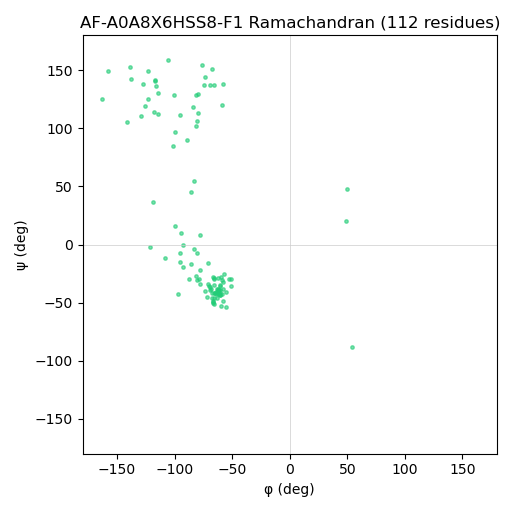? 4.392 -10.745 -7.113 1.00 84.00 81 ASP A N 1
ATOM 658 C CA . ASP A 1 81 ? 4.937 -11.336 -8.345 1.00 84.00 81 ASP A CA 1
ATOM 659 C C . ASP A 1 81 ? 5.185 -10.325 -9.471 1.00 84.00 81 ASP A C 1
ATOM 661 O O . ASP A 1 81 ? 6.307 -10.202 -9.960 1.00 84.00 81 ASP A O 1
ATOM 665 N N . VAL A 1 82 ? 4.170 -9.535 -9.842 1.00 84.56 82 VAL A N 1
ATOM 666 C CA . VAL A 1 82 ? 4.308 -8.532 -10.917 1.00 84.56 82 VAL A CA 1
ATOM 667 C C . VAL A 1 82 ? 5.295 -7.428 -10.529 1.00 84.56 82 VAL A C 1
ATOM 669 O O . VAL A 1 82 ? 6.032 -6.940 -11.377 1.00 84.56 82 VAL A O 1
ATOM 672 N N . GLY A 1 83 ? 5.341 -7.047 -9.249 1.00 85.88 83 GLY A N 1
ATOM 673 C CA . GLY A 1 83 ? 6.287 -6.039 -8.765 1.00 85.88 83 GLY A CA 1
ATOM 674 C C . GLY A 1 83 ? 7.728 -6.545 -8.752 1.00 85.88 83 GLY A C 1
ATOM 675 O O . GLY A 1 83 ? 8.647 -5.792 -9.054 1.00 85.88 83 GLY A O 1
ATOM 676 N N . ASN A 1 84 ? 7.926 -7.828 -8.447 1.00 85.31 84 ASN A N 1
ATOM 677 C CA . ASN A 1 84 ? 9.239 -8.460 -8.496 1.00 85.31 84 ASN A CA 1
ATOM 678 C C . ASN A 1 84 ? 9.747 -8.559 -9.930 1.00 85.31 84 ASN A C 1
ATOM 680 O O . ASN A 1 84 ? 10.917 -8.287 -10.186 1.00 85.31 84 ASN A O 1
ATOM 684 N N . LEU A 1 85 ? 8.852 -8.917 -10.857 1.00 84.69 85 LEU A N 1
ATOM 685 C CA . LEU A 1 85 ? 9.146 -8.902 -12.280 1.00 84.69 85 LEU A CA 1
ATOM 686 C C . LEU A 1 85 ? 9.527 -7.485 -12.717 1.00 84.69 85 LEU A C 1
ATOM 688 O O . LEU A 1 85 ? 10.616 -7.309 -13.233 1.00 84.69 85 LEU A O 1
ATOM 692 N N . ASP A 1 86 ? 8.717 -6.466 -12.426 1.00 85.81 86 ASP A N 1
ATOM 693 C CA . ASP A 1 86 ? 9.030 -5.067 -12.761 1.00 85.81 86 ASP A CA 1
ATOM 694 C C . ASP A 1 86 ? 10.385 -4.606 -12.191 1.00 85.81 86 ASP A C 1
ATOM 696 O O . ASP A 1 86 ? 11.179 -3.965 -12.878 1.00 85.81 86 ASP A O 1
ATOM 700 N N . GLN A 1 87 ? 10.712 -4.992 -10.955 1.00 87.50 87 GLN A N 1
ATOM 701 C CA . GLN A 1 87 ? 12.015 -4.699 -10.359 1.00 87.50 87 GLN A CA 1
ATOM 702 C C . GLN A 1 87 ? 13.166 -5.404 -11.096 1.00 87.50 87 GLN A C 1
ATOM 704 O O . GLN A 1 87 ? 14.215 -4.795 -11.330 1.00 87.50 87 GLN A O 1
ATOM 709 N N . LEU A 1 88 ? 12.981 -6.669 -11.479 1.00 84.44 88 LEU A N 1
ATOM 710 C CA . LEU A 1 88 ? 13.966 -7.439 -12.235 1.00 84.44 88 LEU A CA 1
ATOM 711 C C . LEU A 1 88 ? 14.169 -6.855 -13.638 1.00 84.44 88 LEU A C 1
ATOM 713 O O . LEU A 1 88 ? 15.313 -6.653 -14.050 1.00 84.44 88 LEU A O 1
ATOM 717 N N . LEU A 1 89 ? 13.069 -6.538 -14.329 1.00 83.06 89 LEU A N 1
ATOM 718 C CA . LEU A 1 89 ? 13.070 -5.925 -15.653 1.00 83.06 89 LEU A CA 1
ATOM 719 C C . LEU A 1 89 ? 13.828 -4.596 -15.593 1.00 83.06 89 LEU A C 1
ATOM 721 O O . LEU A 1 89 ? 14.769 -4.423 -16.356 1.00 83.06 89 LEU A O 1
ATOM 725 N N . ASN A 1 90 ? 13.535 -3.731 -14.613 1.00 81.12 90 ASN A N 1
ATOM 726 C CA . ASN A 1 90 ? 14.235 -2.455 -14.403 1.00 81.12 90 ASN A CA 1
ATOM 727 C C . ASN A 1 90 ? 15.742 -2.600 -14.134 1.00 81.12 90 ASN A C 1
ATOM 729 O O . ASN A 1 90 ? 16.511 -1.687 -14.434 1.00 81.12 90 ASN A O 1
ATOM 733 N N . THR A 1 91 ? 16.177 -3.728 -13.571 1.00 81.50 91 THR A N 1
ATOM 734 C CA . THR A 1 91 ?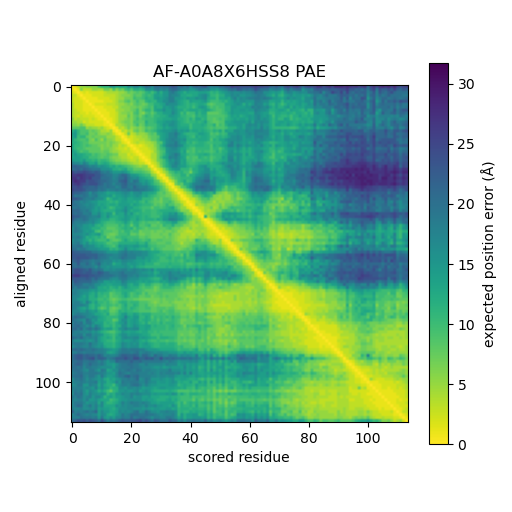 17.600 -3.981 -13.298 1.00 81.50 91 THR A CA 1
ATOM 735 C C . THR A 1 91 ? 18.341 -4.460 -14.551 1.00 81.50 91 THR A C 1
ATOM 737 O O . THR A 1 91 ? 19.521 -4.161 -14.714 1.00 81.50 91 THR A O 1
ATOM 740 N N . ASN A 1 92 ? 17.650 -5.161 -15.456 1.00 69.94 92 ASN A N 1
ATOM 741 C CA . ASN A 1 92 ? 18.228 -5.772 -16.656 1.00 69.94 92 ASN A CA 1
ATOM 742 C C . ASN A 1 92 ? 17.625 -5.207 -17.960 1.00 69.94 92 ASN A C 1
ATOM 744 O O . ASN A 1 92 ? 17.443 -5.944 -18.930 1.00 69.94 92 ASN A O 1
ATOM 748 N N . THR A 1 93 ? 17.310 -3.904 -18.018 1.00 76.12 93 THR A N 1
ATOM 749 C CA . THR A 1 93 ? 16.712 -3.313 -19.228 1.00 76.12 93 THR A CA 1
ATOM 750 C C . THR A 1 93 ? 17.741 -3.142 -20.348 1.00 76.12 93 THR A C 1
ATOM 752 O O . THR A 1 93 ? 18.854 -2.653 -20.153 1.00 76.12 93 THR A O 1
ATOM 755 N N . CYS A 1 94 ? 17.334 -3.478 -21.571 1.00 73.56 94 CYS A N 1
ATOM 756 C CA . CYS A 1 94 ? 18.021 -3.064 -22.802 1.00 73.56 94 CYS A CA 1
ATOM 757 C C . CYS A 1 94 ? 17.326 -1.862 -23.467 1.00 73.56 94 CYS A C 1
ATOM 759 O O . CYS A 1 94 ? 17.537 -1.583 -24.653 1.00 73.56 94 CYS A O 1
ATOM 761 N N . GLU A 1 95 ? 16.461 -1.169 -22.724 1.00 81.81 95 GLU A N 1
ATOM 762 C CA . GLU A 1 95 ? 15.680 -0.052 -23.234 1.00 81.81 95 GLU A CA 1
ATOM 763 C C . GLU A 1 95 ? 16.589 1.119 -23.615 1.00 81.81 95 GLU A C 1
ATOM 765 O O . GLU A 1 95 ? 17.527 1.490 -22.908 1.00 81.81 95 GLU A O 1
ATOM 770 N N . ARG A 1 96 ? 16.298 1.740 -24.759 1.00 83.88 96 ARG A N 1
ATOM 771 C CA . ARG A 1 96 ? 16.972 2.963 -25.202 1.00 83.88 96 ARG A CA 1
ATOM 772 C C . ARG A 1 96 ? 15.957 4.064 -25.435 1.00 83.88 96 ARG A C 1
ATOM 774 O O . ARG A 1 96 ? 14.833 3.813 -25.869 1.00 83.88 96 ARG A O 1
ATOM 781 N N . LYS A 1 97 ? 16.385 5.309 -25.224 1.00 87.31 97 LYS A N 1
ATOM 782 C CA . LYS A 1 97 ? 15.582 6.491 -25.548 1.00 87.31 97 LYS A CA 1
ATOM 783 C C . LYS A 1 97 ? 15.245 6.487 -27.042 1.00 87.31 97 LYS A C 1
ATOM 785 O O . LYS A 1 97 ? 16.140 6.518 -27.883 1.00 87.31 97 LYS A O 1
ATOM 790 N N . THR A 1 98 ? 13.957 6.462 -27.377 1.00 88.75 98 THR A N 1
ATOM 791 C CA . THR A 1 98 ? 13.474 6.544 -28.761 1.00 88.75 98 THR A CA 1
ATOM 792 C C . THR A 1 98 ? 12.243 7.441 -28.845 1.00 88.75 98 THR A C 1
ATOM 794 O O . THR A 1 98 ? 11.487 7.554 -27.886 1.00 88.75 98 THR A O 1
ATOM 797 N N . ASN A 1 99 ? 12.018 8.057 -30.007 1.00 90.31 99 ASN A N 1
ATOM 798 C CA . ASN A 1 99 ? 10.830 8.882 -30.269 1.00 90.31 99 ASN A CA 1
ATOM 799 C C . ASN A 1 99 ? 9.697 8.091 -30.953 1.00 90.31 99 ASN A C 1
ATOM 801 O O . ASN A 1 99 ? 8.745 8.680 -31.455 1.00 90.31 99 ASN A O 1
ATOM 805 N N . ARG A 1 100 ? 9.811 6.758 -31.038 1.00 92.94 100 ARG A N 1
ATOM 806 C CA . ARG A 1 100 ? 8.861 5.885 -31.742 1.00 92.94 100 ARG A CA 1
ATOM 807 C C . ARG A 1 100 ? 8.231 4.917 -30.748 1.00 92.94 100 ARG A C 1
ATOM 809 O O . ARG A 1 100 ? 8.916 4.027 -30.256 1.00 92.94 100 ARG A O 1
ATOM 816 N N . TRP A 1 101 ? 6.927 5.040 -30.506 1.00 92.62 101 TRP A N 1
ATOM 817 C CA . TRP A 1 101 ? 6.193 4.167 -29.577 1.00 92.62 101 TRP A CA 1
ATOM 818 C C . TRP A 1 101 ? 6.277 2.678 -29.937 1.00 92.62 101 TRP A C 1
ATOM 820 O O . TRP A 1 101 ? 6.341 1.836 -29.046 1.00 92.62 101 TRP A O 1
ATOM 830 N N . SER A 1 102 ? 6.364 2.343 -31.228 1.00 92.00 102 SER A N 1
ATOM 831 C CA . SER A 1 102 ? 6.537 0.958 -31.684 1.00 92.00 102 SER A CA 1
ATOM 832 C C . SER A 1 102 ? 7.828 0.309 -31.172 1.00 92.00 102 SER A C 1
ATOM 834 O O . SER A 1 102 ? 7.828 -0.874 -30.844 1.00 92.00 102 SER A O 1
ATOM 836 N N . MET A 1 103 ? 8.914 1.079 -31.044 1.00 89.88 103 MET A N 1
ATOM 837 C CA . MET A 1 103 ? 10.180 0.576 -30.500 1.00 89.88 103 MET A CA 1
ATOM 838 C C . MET A 1 103 ? 10.092 0.306 -28.995 1.00 89.88 103 MET A C 1
ATOM 840 O O . MET A 1 103 ? 10.706 -0.642 -28.524 1.00 89.88 103 MET A O 1
ATOM 844 N N . ILE A 1 104 ? 9.314 1.100 -28.252 1.00 88.00 104 ILE A N 1
ATOM 845 C CA . ILE A 1 104 ? 9.095 0.897 -26.810 1.00 88.00 104 ILE A CA 1
ATOM 846 C C . ILE A 1 104 ? 8.387 -0.442 -26.575 1.00 88.00 104 ILE A C 1
ATOM 848 O O . ILE A 1 104 ? 8.828 -1.240 -25.757 1.00 88.00 104 ILE A O 1
ATOM 852 N N . VAL A 1 105 ? 7.341 -0.733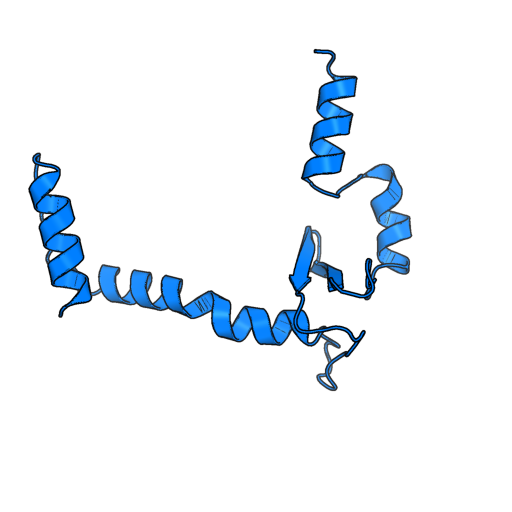 -27.357 1.00 89.44 105 VAL A N 1
ATOM 853 C CA . VAL A 1 105 ? 6.633 -2.023 -27.282 1.00 89.44 105 VAL A CA 1
ATOM 854 C C . VAL A 1 105 ? 7.573 -3.189 -27.604 1.00 89.44 105 VAL A C 1
ATOM 856 O O . VAL A 1 105 ? 7.546 -4.202 -26.912 1.00 89.44 105 VAL A O 1
ATOM 859 N N . PHE A 1 106 ? 8.436 -3.041 -28.614 1.00 88.56 106 PHE A N 1
ATOM 860 C CA . PHE A 1 106 ? 9.417 -4.068 -28.970 1.00 88.56 106 PHE A CA 1
ATOM 861 C C . PHE A 1 106 ? 10.425 -4.342 -27.843 1.00 88.56 106 PHE A C 1
ATOM 863 O O . PHE A 1 106 ? 10.699 -5.504 -27.550 1.00 88.56 106 PHE A O 1
ATOM 870 N N . TYR A 1 107 ? 10.939 -3.301 -27.176 1.00 87.31 107 TYR A N 1
ATOM 871 C CA . TYR A 1 107 ? 11.840 -3.480 -26.035 1.00 87.31 107 TYR A CA 1
ATOM 872 C C . TYR A 1 107 ? 11.151 -4.171 -24.858 1.00 87.31 107 TYR A C 1
ATOM 874 O O . TYR A 1 107 ? 11.739 -5.089 -24.298 1.00 87.31 107 TYR A O 1
ATOM 882 N N . ASN A 1 108 ? 9.898 -3.823 -24.552 1.00 86.62 108 ASN A N 1
ATOM 883 C CA . ASN A 1 108 ? 9.134 -4.490 -23.494 1.00 86.62 108 ASN A CA 1
ATOM 884 C C . ASN A 1 108 ? 8.919 -5.984 -23.790 1.00 86.62 108 ASN A C 1
ATOM 886 O O . ASN A 1 108 ? 9.004 -6.808 -22.886 1.00 86.62 108 ASN A O 1
ATOM 890 N N . ILE A 1 109 ? 8.665 -6.349 -25.054 1.00 89.06 109 ILE A N 1
ATOM 891 C CA . ILE A 1 109 ? 8.509 -7.755 -25.462 1.00 89.06 109 ILE A CA 1
ATOM 892 C C . ILE A 1 109 ? 9.835 -8.511 -25.337 1.00 89.06 109 ILE A C 1
ATOM 894 O O . ILE A 1 109 ? 9.852 -9.609 -24.789 1.00 89.06 109 ILE A O 1
ATOM 898 N N . LEU A 1 110 ? 10.941 -7.931 -25.818 1.00 86.25 110 LEU A N 1
ATOM 899 C CA . LEU A 1 110 ? 12.265 -8.538 -25.669 1.00 86.25 110 LEU A CA 1
ATOM 900 C C . LEU A 1 110 ? 12.628 -8.742 -24.200 1.00 86.25 110 LEU A C 1
ATOM 902 O O . LEU A 1 110 ? 13.132 -9.797 -23.852 1.00 86.25 110 LEU A O 1
ATOM 906 N N . LEU A 1 111 ? 12.338 -7.754 -23.357 1.00 82.69 111 LEU A N 1
ATOM 907 C CA . LEU A 1 111 ? 12.663 -7.759 -21.936 1.00 82.69 111 LEU A CA 1
ATOM 908 C C . LEU A 1 111 ? 11.892 -8.828 -21.143 1.00 82.69 111 LEU A C 1
ATOM 910 O O . LEU A 1 111 ? 12.394 -9.304 -20.139 1.00 82.69 111 LEU A O 1
ATOM 914 N N . ILE A 1 112 ? 10.695 -9.226 -21.591 1.00 84.31 112 ILE A N 1
ATOM 915 C CA . ILE A 1 112 ? 9.925 -10.333 -20.990 1.00 84.31 112 ILE A CA 1
ATOM 916 C C . ILE A 1 112 ? 10.416 -11.706 -21.488 1.00 84.31 112 ILE A C 1
ATOM 918 O O . ILE A 1 112 ? 10.241 -12.709 -20.800 1.00 84.31 112 ILE A O 1
ATOM 922 N N . LEU A 1 113 ? 10.983 -11.766 -22.696 1.00 82.50 113 LEU A N 1
ATOM 923 C CA . LEU A 1 113 ? 11.461 -13.006 -23.321 1.00 82.50 113 LEU A CA 1
ATOM 924 C C . LEU A 1 113 ? 12.897 -13.391 -22.925 1.00 82.50 113 LEU A C 1
ATOM 926 O O . LEU A 1 113 ? 13.288 -14.530 -23.180 1.00 82.50 113 LEU A O 1
ATOM 930 N N . LEU A 1 114 ? 13.667 -12.456 -22.365 1.00 71.12 114 LEU A N 1
ATOM 931 C CA . LEU A 1 114 ? 15.067 -12.611 -21.946 1.00 71.12 114 LEU A CA 1
ATOM 932 C C . LEU A 1 114 ? 15.168 -12.784 -20.429 1.00 71.12 114 LEU A C 1
ATOM 934 O O . LEU A 1 114 ? 15.964 -13.654 -20.012 1.00 71.12 114 LEU A O 1
#

Sequence (114 aa):
MSLETFGTMSRVIRLDNKSTRQKRRKLDKLAAVQEDLAVLNYIAKKKNVIRMSTLHRGKEVSNIPDKYPLVILDYNLTKWDVGNLDQLLNTNTCERKTNRWSMIVFYNILLILL

Mean predicted aligned error: 12.35 Å

Nearest PDB structures (foldseek):
  6x68-assembly1_C  TM=8.863E-01  e=3.436E-03  Trichoplusia ni

Secondary structure (DSSP, 8-state):
--HHHHHHHHHHHTT--TTTHHHHHHHTTS---BTTBEEEEEEETTEEEEEEESS--S--B-SSTT--BHHHHHHHHHHTHHHHHHHHHHHS------S-HHHHHHHHHHHHH-

Radius of gyration: 20.8 Å; Cα contacts (8 Å, |Δi|>4): 93; chains: 1; bounding box: 42×38×50 Å

Foldseek 3Di:
DDPVVVVVVVCVVQVHDPVCVVVCQVVQCFDQPDQQKGFRWHDDPPDTDTDIDRVDSDQDFDPPPVGDGPSVVVCVVVVCVVVVLVVVLVVDFPDDDDPDVVVVVVSVVVSVVD

Organism: Trichonephila clavata (NCBI:txid2740835)

pLDDT: mean 72.19, std 12.26, range [44.66, 92.94]